Protein AF-A0A8J4TUI6-F1 (afdb_monomer_lite)

Structure (mmCIF, N/CA/C/O backbone):
data_AF-A0A8J4TUI6-F1
#
_entry.id   AF-A0A8J4TUI6-F1
#
loop_
_atom_site.group_PDB
_atom_site.id
_atom_site.type_symbol
_atom_site.label_atom_id
_atom_site.label_alt_id
_atom_site.label_comp_id
_atom_site.label_asym_id
_atom_site.label_entity_id
_atom_site.label_seq_id
_atom_site.pdbx_PDB_ins_code
_atom_site.Cartn_x
_atom_site.Cartn_y
_atom_site.Cartn_z
_atom_site.occupancy
_atom_site.B_iso_or_equiv
_atom_site.auth_seq_id
_atom_site.auth_comp_id
_atom_site.auth_asym_id
_atom_site.auth_atom_id
_atom_site.pdbx_PDB_model_num
ATOM 1 N N . MET A 1 1 ? 12.479 4.994 54.238 1.00 44.50 1 MET A N 1
ATOM 2 C CA . MET A 1 1 ? 12.507 4.195 52.988 1.00 44.50 1 MET A CA 1
ATOM 3 C C . MET A 1 1 ? 11.066 3.745 52.768 1.00 44.50 1 MET A C 1
ATOM 5 O O . MET A 1 1 ? 10.541 3.128 53.671 1.00 44.50 1 MET A O 1
ATOM 9 N N . ILE A 1 2 ? 10.291 4.205 51.786 1.00 41.88 2 ILE A N 1
ATOM 10 C CA . ILE A 1 2 ? 10.421 4.043 50.331 1.00 41.88 2 ILE A CA 1
ATOM 11 C C . ILE A 1 2 ? 9.782 5.255 49.626 1.00 41.88 2 ILE A C 1
ATOM 13 O O . ILE A 1 2 ? 8.814 5.843 50.100 1.00 41.88 2 ILE A O 1
ATOM 17 N N . LYS A 1 3 ? 10.394 5.646 48.507 1.00 31.02 3 LYS A N 1
ATOM 18 C CA . LYS A 1 3 ? 10.036 6.752 47.617 1.00 31.02 3 LYS A CA 1
ATOM 19 C C . LYS A 1 3 ? 9.085 6.257 46.511 1.00 31.02 3 LYS A C 1
ATOM 21 O O . LYS A 1 3 ? 9.411 5.243 45.913 1.00 31.02 3 LYS A O 1
ATOM 26 N N . ARG A 1 4 ? 8.089 7.100 46.169 1.00 38.25 4 ARG A N 1
ATOM 27 C CA . ARG A 1 4 ? 7.449 7.324 44.837 1.00 38.25 4 ARG A CA 1
ATOM 28 C C . ARG A 1 4 ? 6.617 6.136 44.287 1.00 38.25 4 ARG A C 1
ATOM 30 O O . ARG A 1 4 ? 7.016 4.995 44.409 1.00 38.25 4 ARG A O 1
ATOM 37 N N . THR A 1 5 ? 5.423 6.312 43.714 1.00 36.38 5 THR A N 1
ATOM 38 C CA . THR A 1 5 ? 5.041 7.305 42.696 1.00 36.38 5 THR A CA 1
ATOM 39 C C . THR A 1 5 ? 3.523 7.534 42.684 1.00 36.38 5 THR A C 1
ATOM 41 O O . THR A 1 5 ? 2.743 6.589 42.693 1.00 36.38 5 THR A O 1
ATOM 44 N N . ALA A 1 6 ? 3.125 8.804 42.619 1.00 41.22 6 ALA A N 1
ATOM 45 C CA . ALA A 1 6 ? 1.763 9.269 42.379 1.00 41.22 6 ALA A CA 1
ATOM 46 C C . ALA A 1 6 ? 1.515 9.502 40.877 1.00 41.22 6 ALA A C 1
ATOM 48 O O . ALA A 1 6 ? 2.412 10.008 40.202 1.00 41.22 6 ALA A O 1
ATOM 49 N N . LYS A 1 7 ? 0.283 9.280 40.391 1.00 39.84 7 LYS A N 1
ATOM 50 C CA . LYS A 1 7 ? -0.355 10.209 39.438 1.00 39.84 7 LYS A CA 1
ATOM 51 C C . LYS A 1 7 ? -1.892 10.113 39.474 1.00 39.84 7 LYS A C 1
ATOM 53 O O . LYS A 1 7 ? -2.475 9.137 39.018 1.00 39.84 7 LYS A O 1
ATOM 58 N N . ASN A 1 8 ? -2.497 11.158 40.052 1.00 32.91 8 ASN A N 1
ATOM 59 C CA . ASN A 1 8 ? -3.909 11.581 39.975 1.00 32.91 8 ASN A CA 1
ATOM 60 C C . ASN A 1 8 ? -4.473 11.447 38.546 1.00 32.91 8 ASN A C 1
ATOM 62 O O . ASN A 1 8 ? -3.748 11.714 37.593 1.00 32.91 8 ASN A O 1
ATOM 66 N N . ILE A 1 9 ? -5.694 10.950 38.310 1.00 42.38 9 ILE A N 1
ATOM 67 C CA . ILE A 1 9 ? -7.038 11.507 38.597 1.00 42.38 9 ILE A CA 1
ATOM 68 C C . ILE A 1 9 ? -7.334 12.855 37.899 1.00 42.38 9 ILE A C 1
ATOM 70 O O . ILE A 1 9 ? -6.695 13.863 38.184 1.00 42.38 9 ILE A O 1
ATOM 74 N N . ARG A 1 10 ? -8.435 12.813 37.120 1.00 39.81 10 ARG A N 1
ATOM 75 C CA . ARG A 1 10 ? -9.273 13.856 36.475 1.00 39.81 10 ARG A CA 1
ATOM 76 C C . ARG A 1 10 ? -8.820 14.446 35.131 1.00 39.81 10 ARG A C 1
ATOM 78 O O . ARG A 1 10 ? -7.985 15.336 35.093 1.00 39.81 10 ARG A O 1
ATOM 85 N N . ALA A 1 11 ? -9.575 14.108 34.080 1.00 31.11 11 ALA A N 1
ATOM 86 C CA . ALA A 1 11 ? -10.396 15.086 33.355 1.00 31.11 11 ALA A CA 1
ATOM 87 C C . ALA A 1 11 ? -11.524 14.378 32.576 1.00 31.11 11 ALA A C 1
ATOM 89 O O . ALA A 1 11 ? -11.289 13.415 31.854 1.00 31.11 11 ALA A O 1
ATOM 90 N N . HIS A 1 12 ? -12.751 14.863 32.763 1.00 34.97 12 HIS A N 1
ATOM 91 C CA . HIS A 1 12 ? -13.933 14.528 31.975 1.00 34.97 12 HIS A CA 1
ATOM 92 C C . HIS A 1 12 ? -13.779 15.053 30.541 1.00 34.97 12 HIS A C 1
ATOM 94 O O . HIS A 1 12 ? -13.547 16.247 30.382 1.00 34.97 12 HIS A O 1
ATOM 100 N N . ILE A 1 13 ? -14.017 14.214 29.529 1.00 40.09 13 ILE A N 1
ATOM 101 C CA . ILE A 1 13 ? -14.478 14.628 28.195 1.00 40.09 13 ILE A CA 1
ATOM 102 C C . ILE A 1 13 ? -15.641 13.695 27.831 1.00 40.09 13 ILE A C 1
ATOM 104 O O . ILE A 1 13 ? -15.468 12.502 27.602 1.00 40.09 13 ILE A O 1
ATOM 108 N N . HIS A 1 14 ? -16.852 14.247 27.896 1.00 32.28 14 HIS A N 1
ATOM 109 C CA . HIS A 1 14 ? -18.085 13.642 27.396 1.00 32.28 14 HIS A CA 1
ATOM 110 C C . HIS A 1 14 ? -18.054 13.621 25.876 1.00 32.28 14 HIS A C 1
ATOM 112 O O . HIS A 1 14 ? -17.769 14.686 25.359 1.00 32.28 14 HIS A O 1
ATOM 118 N N . TRP A 1 15 ? -18.471 12.538 25.208 1.00 33.41 15 TRP A N 1
ATOM 119 C CA . TRP A 1 15 ? -19.386 12.591 24.051 1.00 33.41 15 TRP A CA 1
ATOM 120 C C . TRP A 1 15 ? -20.275 11.338 24.065 1.00 33.41 15 TRP A C 1
ATOM 122 O O . TRP A 1 15 ? -19.813 10.225 24.306 1.00 33.41 15 TRP A O 1
ATOM 132 N N . ALA A 1 16 ? -21.571 11.575 23.887 1.00 31.98 16 ALA A N 1
ATOM 133 C CA . ALA A 1 16 ? -22.681 10.639 23.986 1.00 31.98 16 ALA A CA 1
ATOM 134 C C . ALA A 1 16 ? -23.382 10.478 22.622 1.00 31.98 16 ALA A C 1
ATOM 136 O O . ALA A 1 16 ? -23.145 11.273 21.716 1.00 31.98 16 ALA A O 1
ATOM 137 N N . ALA A 1 17 ? -24.335 9.534 22.596 1.00 38.12 17 ALA A N 1
ATOM 138 C CA . ALA A 1 17 ? -25.378 9.264 21.592 1.00 38.12 17 ALA A CA 1
ATOM 139 C C . ALA A 1 17 ? -24.961 8.364 20.409 1.00 38.12 17 ALA A C 1
ATOM 141 O O . ALA A 1 17 ? -23.882 8.502 19.858 1.00 38.12 17 ALA A O 1
ATOM 142 N N . GLY A 1 18 ? -25.771 7.412 19.946 1.00 34.47 18 GLY A N 1
ATOM 143 C CA . GLY A 1 18 ? -27.162 7.102 20.271 1.00 34.47 18 GLY A CA 1
ATOM 144 C C . GLY A 1 18 ? -27.805 6.348 19.100 1.00 34.47 18 GLY A C 1
ATOM 145 O O . GLY A 1 18 ? -27.536 6.630 17.940 1.00 34.47 18 GLY A O 1
ATOM 146 N N . ILE A 1 19 ? -28.629 5.364 19.434 1.00 47.28 19 ILE A N 1
ATOM 147 C CA . ILE A 1 19 ? -29.474 4.533 18.564 1.00 47.28 19 ILE A CA 1
ATOM 148 C C . ILE A 1 19 ? -30.538 5.377 17.828 1.00 47.28 19 ILE A C 1
ATOM 150 O O . ILE A 1 19 ? -31.245 6.111 18.507 1.00 47.28 19 ILE A O 1
ATOM 154 N N . PHE A 1 20 ? -30.685 5.226 16.499 1.00 32.88 20 PHE A N 1
ATOM 155 C CA . PHE A 1 20 ? -31.891 5.394 15.632 1.00 32.88 20 PHE A CA 1
ATOM 156 C C . PHE A 1 20 ? -31.369 5.453 14.174 1.00 32.88 20 PHE A C 1
ATOM 158 O O . PHE A 1 20 ? -30.468 6.230 13.900 1.00 32.88 20 PHE A O 1
ATOM 165 N N . VAL A 1 21 ? -31.766 4.641 13.189 1.00 36.53 21 VAL A N 1
ATOM 166 C CA . VAL A 1 21 ? -33.093 4.542 12.564 1.00 36.53 21 VAL A CA 1
ATOM 167 C C . VAL A 1 21 ? -33.185 3.189 11.834 1.00 36.53 21 VAL A C 1
ATOM 169 O O . VAL A 1 21 ? -32.381 2.900 10.950 1.00 36.53 21 VAL A O 1
ATOM 172 N N . LEU A 1 22 ? -34.185 2.378 12.182 1.00 37.09 22 LEU A N 1
ATOM 173 C CA . LEU A 1 22 ? -34.618 1.182 11.454 1.00 37.09 22 LEU A CA 1
ATOM 174 C C . LEU A 1 22 ? -35.952 1.504 10.747 1.00 37.09 22 LEU A C 1
ATOM 176 O O . LEU A 1 22 ? -36.843 2.061 11.380 1.00 37.09 22 LEU A O 1
ATOM 180 N N . LEU A 1 23 ? -36.081 1.058 9.488 1.00 44.47 23 LEU A N 1
ATOM 181 C CA . LEU A 1 23 ? -37.315 0.803 8.711 1.00 44.47 23 LEU A CA 1
ATOM 182 C C . LEU A 1 23 ? -38.156 1.992 8.188 1.00 44.47 23 LEU A C 1
ATOM 184 O O . LEU A 1 23 ? -38.993 2.531 8.903 1.00 44.47 23 LEU A O 1
ATOM 188 N N . VAL A 1 24 ? -38.070 2.265 6.872 1.00 43.72 24 VAL A N 1
ATOM 189 C CA . VAL A 1 24 ? -39.145 2.918 6.092 1.00 43.72 24 VAL A CA 1
ATOM 190 C C . VAL A 1 24 ? -39.266 2.295 4.684 1.00 43.72 24 VAL A C 1
ATOM 192 O O . VAL A 1 24 ? -38.405 2.473 3.832 1.00 43.72 24 VAL A O 1
ATOM 195 N N . LEU A 1 25 ? -40.396 1.598 4.508 1.00 44.62 25 LEU A N 1
ATOM 196 C CA . LEU A 1 25 ? -41.209 1.296 3.314 1.00 44.62 25 LEU A CA 1
ATOM 197 C C . LEU A 1 25 ? -40.754 0.321 2.200 1.00 44.62 25 LEU A C 1
ATOM 199 O O . LEU A 1 25 ? -39.931 0.611 1.339 1.00 44.62 25 LEU A O 1
ATOM 203 N N . LEU A 1 26 ? -41.503 -0.791 2.149 1.00 51.66 26 LEU A N 1
ATOM 204 C CA . LEU A 1 26 ? -41.836 -1.604 0.977 1.00 51.66 26 LEU A CA 1
ATOM 205 C C . LEU A 1 26 ? -42.794 -0.863 0.019 1.00 51.66 26 LEU A C 1
ATOM 207 O O . LEU A 1 26 ? -43.690 -0.157 0.478 1.00 51.66 26 LEU A O 1
ATOM 211 N N . ALA A 1 27 ? -42.665 -1.209 -1.272 1.00 51.62 27 ALA A N 1
ATOM 212 C CA . ALA A 1 27 ? -43.637 -1.124 -2.380 1.00 51.62 27 ALA A CA 1
ATOM 213 C C . ALA A 1 27 ? -43.567 0.084 -3.335 1.00 51.62 27 ALA A C 1
ATOM 215 O O . ALA A 1 27 ? -44.147 1.120 -3.036 1.00 51.62 27 ALA A O 1
ATOM 216 N N . ILE A 1 28 ? -43.006 -0.118 -4.545 1.00 56.53 28 ILE A N 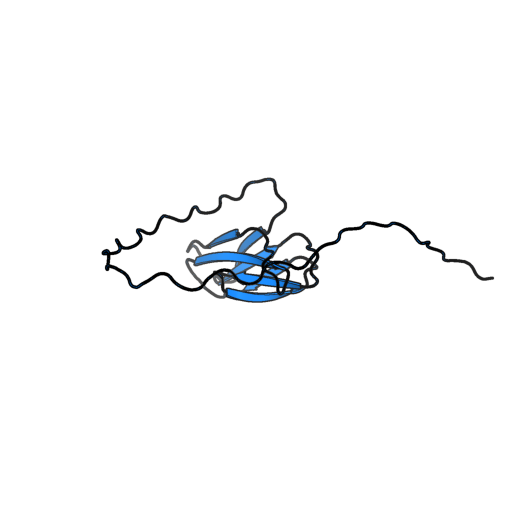1
ATOM 217 C CA . ILE A 1 28 ? -43.323 0.619 -5.796 1.00 56.53 28 ILE A CA 1
ATOM 218 C C . ILE A 1 28 ? -43.160 -0.355 -7.011 1.00 56.53 28 ILE A C 1
ATOM 220 O O . ILE A 1 28 ? -42.264 -1.200 -6.962 1.00 56.53 28 ILE A O 1
ATOM 224 N N . PRO A 1 29 ? -44.044 -0.323 -8.042 1.00 46.62 29 PRO A N 1
ATOM 225 C CA . PRO A 1 29 ? -44.355 -1.446 -8.954 1.00 46.62 29 PRO A CA 1
ATOM 226 C C . PRO A 1 29 ? -43.432 -1.640 -10.182 1.00 46.62 29 PRO A C 1
ATOM 228 O O . PRO A 1 29 ? -42.536 -0.843 -10.446 1.00 46.62 29 PRO A O 1
ATOM 231 N N . LEU A 1 30 ? -43.682 -2.732 -10.930 1.00 58.44 30 LEU A N 1
ATOM 232 C CA . LEU A 1 30 ? -42.946 -3.178 -12.124 1.00 58.44 30 LEU A CA 1
ATOM 233 C C . LEU A 1 30 ? -42.922 -2.163 -13.287 1.00 58.44 30 LEU A C 1
ATOM 235 O O . LEU A 1 30 ? -43.901 -1.485 -13.588 1.00 58.44 30 LEU A O 1
ATOM 239 N N . LEU A 1 31 ? -41.757 -2.153 -13.940 1.00 53.53 31 LEU A N 1
ATOM 240 C CA . LEU A 1 31 ? -41.206 -1.205 -14.913 1.00 53.53 31 LEU A CA 1
ATOM 241 C C . LEU A 1 31 ? -41.880 -1.194 -16.300 1.00 53.53 31 LEU A C 1
ATOM 243 O O . LEU A 1 31 ? -42.205 -2.258 -16.827 1.00 53.53 31 LEU A O 1
ATOM 247 N N . PRO A 1 32 ? -41.869 -0.052 -17.009 1.00 55.75 32 PRO A N 1
ATOM 248 C CA . PRO A 1 32 ? -41.667 -0.031 -18.453 1.00 55.75 32 PRO A CA 1
ATOM 249 C C . PRO A 1 32 ? -40.159 -0.041 -18.783 1.00 55.75 32 PRO A C 1
ATOM 251 O O . PRO A 1 32 ? -39.391 0.783 -18.288 1.00 55.75 32 PRO A O 1
ATOM 254 N N . ALA A 1 33 ? -39.726 -0.993 -19.616 1.00 54.62 33 ALA A N 1
ATOM 255 C CA . ALA A 1 33 ? -38.338 -1.150 -20.051 1.00 54.62 33 ALA A CA 1
ATOM 256 C C . ALA A 1 33 ? -37.891 0.018 -20.948 1.00 54.62 33 ALA A C 1
ATOM 258 O O . ALA A 1 33 ? -38.142 0.036 -22.152 1.00 54.62 33 ALA A O 1
ATOM 259 N N . THR A 1 34 ? -37.197 0.992 -20.367 1.00 60.00 34 THR A N 1
ATOM 260 C CA . THR A 1 34 ? -36.429 1.994 -21.111 1.00 60.00 34 THR A CA 1
ATOM 261 C C . THR A 1 34 ? -35.059 1.425 -21.463 1.00 60.00 34 THR A C 1
ATOM 263 O O . THR A 1 34 ? -34.288 1.047 -20.580 1.00 60.00 34 THR A O 1
ATOM 266 N N . VAL A 1 35 ? -34.758 1.370 -22.763 1.00 47.19 35 VAL A N 1
ATOM 267 C CA . VAL A 1 35 ? -33.430 1.056 -23.306 1.00 47.19 35 VAL A CA 1
ATOM 268 C C . VAL A 1 35 ? -32.354 1.860 -22.570 1.00 47.19 35 VAL A C 1
ATOM 270 O O . VAL A 1 35 ? -32.332 3.087 -22.614 1.00 47.19 35 VAL A O 1
ATOM 273 N N . THR A 1 36 ? -31.487 1.164 -21.836 1.00 64.81 36 THR A N 1
ATOM 274 C CA . THR A 1 36 ? -30.366 1.774 -21.114 1.00 64.81 36 THR A CA 1
ATOM 275 C C . THR A 1 36 ? -29.259 2.081 -22.125 1.00 64.81 36 THR A C 1
ATOM 277 O O . THR A 1 36 ? -28.724 1.134 -22.708 1.00 64.81 36 THR A O 1
ATOM 280 N N . PRO A 1 37 ? -28.891 3.352 -22.380 1.00 56.84 37 PRO A N 1
ATOM 281 C CA . PRO A 1 37 ? -27.652 3.635 -23.089 1.00 56.84 37 PRO A CA 1
ATOM 282 C C . PRO A 1 37 ? -26.492 3.090 -22.248 1.00 56.84 37 PRO A C 1
ATOM 284 O O . PRO A 1 37 ? -26.408 3.357 -21.048 1.00 56.84 37 PRO A O 1
ATOM 287 N N . ALA A 1 38 ? -25.633 2.277 -22.866 1.00 65.38 38 ALA A N 1
ATOM 288 C CA . ALA A 1 38 ? -24.445 1.722 -22.227 1.00 65.38 38 ALA A CA 1
ATOM 289 C C . ALA A 1 38 ? -23.636 2.844 -21.545 1.00 65.38 38 ALA A C 1
ATOM 291 O O . ALA A 1 38 ? -23.457 3.902 -22.156 1.00 65.38 38 ALA A O 1
ATOM 292 N N . PRO A 1 39 ? -23.149 2.661 -20.302 1.00 59.66 39 PRO A N 1
ATOM 293 C CA . PRO A 1 39 ? -22.357 3.687 -19.646 1.00 59.66 39 PRO A CA 1
ATOM 294 C C . PRO A 1 39 ? -21.057 3.884 -20.429 1.00 59.66 39 PRO A C 1
ATOM 296 O O . PRO A 1 39 ? -20.179 3.022 -20.443 1.00 59.66 39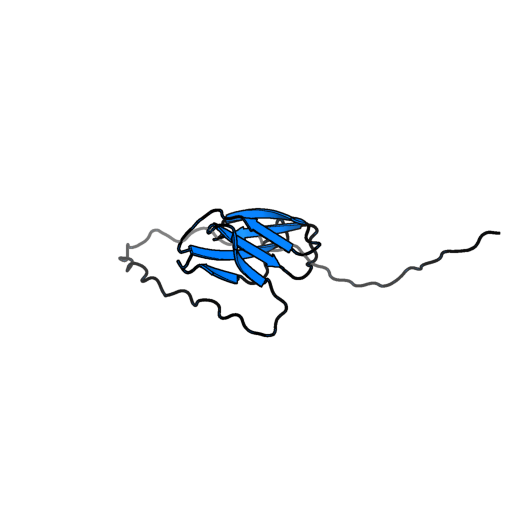 PRO A O 1
ATOM 299 N N . THR A 1 40 ? -20.929 5.034 -21.084 1.00 57.59 40 THR A N 1
ATOM 300 C CA . THR A 1 40 ? -19.640 5.537 -21.550 1.00 57.59 40 THR A CA 1
ATOM 301 C C . THR A 1 40 ? -18.747 5.668 -20.321 1.00 57.59 40 THR A C 1
ATOM 303 O O . THR A 1 40 ? -19.075 6.415 -19.401 1.00 57.59 40 THR A O 1
ATOM 306 N N . ALA A 1 41 ? -17.648 4.912 -20.271 1.00 46.03 41 ALA A N 1
ATOM 307 C CA . ALA A 1 41 ? -16.683 4.997 -19.185 1.00 46.03 41 ALA A CA 1
ATOM 308 C C . ALA A 1 41 ? -16.118 6.424 -19.125 1.00 46.03 41 ALA A C 1
ATOM 310 O O . ALA A 1 41 ? -15.281 6.813 -19.939 1.00 46.03 41 ALA A O 1
ATOM 311 N N . THR A 1 42 ? -16.601 7.219 -18.173 1.00 57.03 42 THR A N 1
ATOM 312 C CA . THR A 1 42 ? -15.979 8.490 -17.809 1.00 57.03 42 THR A CA 1
ATOM 313 C C . THR A 1 42 ? -14.544 8.184 -17.380 1.00 57.03 42 THR A C 1
ATOM 315 O O . THR A 1 42 ? -14.368 7.335 -16.502 1.00 57.03 42 THR A O 1
ATOM 318 N N . PRO A 1 43 ? -13.509 8.821 -17.961 1.00 46.66 43 PRO A N 1
ATOM 319 C CA . PRO A 1 43 ? -12.154 8.653 -17.462 1.00 46.66 43 PRO A CA 1
ATOM 320 C C . PRO A 1 43 ? -12.135 9.094 -15.997 1.00 46.66 43 PRO A C 1
ATOM 322 O O . PRO A 1 43 ? -12.365 10.262 -15.683 1.00 46.66 43 PRO A O 1
ATOM 325 N N . THR A 1 44 ? -11.916 8.142 -15.091 1.00 61.81 44 THR A N 1
ATOM 326 C CA . THR A 1 44 ? -11.751 8.423 -13.667 1.00 61.81 44 THR A CA 1
ATOM 327 C C . THR A 1 44 ? -10.584 9.401 -13.520 1.00 61.81 44 THR A C 1
ATOM 329 O O . THR A 1 44 ? -9.502 9.118 -14.050 1.00 61.81 44 THR A O 1
ATOM 332 N N . PRO A 1 45 ? -10.761 10.557 -12.853 1.00 41.09 45 PRO A N 1
ATOM 333 C CA . PRO A 1 45 ? -9.654 11.473 -12.628 1.00 41.09 45 PRO A CA 1
ATOM 334 C C . PRO A 1 45 ? -8.544 10.710 -11.901 1.00 41.09 45 PRO A C 1
ATOM 336 O O . PRO A 1 45 ? -8.769 10.137 -10.838 1.00 41.09 45 PRO A O 1
ATOM 339 N N . THR A 1 46 ? -7.345 10.668 -12.488 1.00 61.78 46 THR A N 1
ATOM 340 C CA . THR A 1 46 ? -6.166 10.185 -11.761 1.00 61.78 46 THR A CA 1
ATOM 341 C C . THR A 1 46 ? -5.954 11.161 -10.604 1.00 61.78 46 THR A C 1
ATOM 343 O O . THR A 1 46 ? -5.774 12.348 -10.888 1.00 61.78 46 THR A O 1
ATOM 346 N N . PRO A 1 47 ? -6.004 10.730 -9.329 1.00 49.66 47 PRO A N 1
ATOM 347 C CA . PRO A 1 47 ? -5.788 11.644 -8.219 1.00 49.66 47 PRO A CA 1
ATOM 348 C C . PRO A 1 47 ? -4.383 12.239 -8.349 1.00 49.66 47 PRO A C 1
ATOM 350 O O . PRO A 1 47 ? -3.380 11.532 -8.252 1.00 49.66 47 PRO A O 1
ATOM 353 N N . ILE A 1 48 ? -4.317 13.542 -8.627 1.00 53.66 48 ILE A N 1
ATOM 354 C CA . ILE A 1 48 ? -3.083 14.319 -8.537 1.00 53.66 48 ILE A CA 1
ATOM 355 C C . ILE A 1 48 ? -2.754 14.406 -7.042 1.00 53.66 48 ILE A C 1
ATOM 357 O O . ILE A 1 48 ? -3.605 14.873 -6.278 1.00 53.66 48 ILE A O 1
ATOM 361 N N . PRO A 1 49 ? -1.571 13.954 -6.589 1.00 41.44 49 PRO A N 1
ATOM 362 C CA . PRO A 1 49 ? -1.192 14.088 -5.191 1.00 41.44 49 PRO A CA 1
ATOM 363 C C . PRO A 1 49 ? -1.115 15.578 -4.842 1.00 41.44 49 PRO A C 1
ATOM 365 O O . PRO A 1 49 ? -0.230 16.291 -5.307 1.00 41.44 49 PRO A O 1
ATOM 368 N N . THR A 1 50 ? -2.071 16.063 -4.049 1.00 46.88 50 THR A N 1
ATOM 369 C CA . THR A 1 50 ? -2.049 17.418 -3.488 1.00 46.88 50 THR A CA 1
ATOM 370 C C . THR A 1 50 ? -0.902 17.510 -2.476 1.00 46.88 50 THR A C 1
ATOM 372 O O . THR A 1 50 ? -0.945 16.798 -1.467 1.00 46.88 50 THR A O 1
ATOM 375 N N . PRO A 1 51 ? 0.116 18.361 -2.696 1.00 40.00 51 PRO A N 1
ATOM 376 C CA . PRO A 1 51 ? 1.186 18.564 -1.729 1.00 40.00 51 PRO A CA 1
ATOM 377 C C . PRO A 1 51 ? 0.624 19.332 -0.527 1.00 40.00 51 PRO A C 1
ATOM 379 O O . PRO A 1 51 ? 0.147 20.452 -0.690 1.00 40.00 51 PRO A O 1
ATOM 382 N N . GLY A 1 52 ? 0.655 18.739 0.669 1.00 44.12 52 GLY A N 1
ATOM 383 C CA . GLY A 1 52 ? 0.361 19.465 1.915 1.00 44.12 52 GLY A CA 1
ATOM 384 C C . GLY A 1 52 ? -0.478 18.741 2.968 1.00 44.12 52 GLY A C 1
ATOM 385 O O . GLY A 1 52 ? -0.622 19.267 4.065 1.00 44.12 52 GLY A O 1
ATOM 386 N N . GLN A 1 53 ? -1.004 17.545 2.700 1.00 47.38 53 GLN A N 1
ATOM 387 C CA . GLN A 1 53 ? -1.735 16.764 3.703 1.00 47.38 53 GLN A CA 1
ATOM 388 C C . GLN A 1 53 ? -0.951 15.484 3.996 1.00 47.38 53 GLN A C 1
ATOM 390 O O . GLN A 1 53 ? -0.650 14.733 3.073 1.00 47.38 53 GLN A O 1
ATOM 395 N N . ILE A 1 54 ? -0.578 15.267 5.259 1.00 55.00 54 ILE A N 1
ATOM 396 C CA . ILE A 1 54 ? 0.082 14.044 5.738 1.00 55.00 54 ILE A CA 1
ATOM 397 C C . ILE A 1 54 ? -0.831 12.867 5.376 1.00 55.00 54 ILE A C 1
ATOM 399 O O . ILE A 1 54 ? -1.991 12.831 5.785 1.00 55.00 54 ILE A O 1
ATOM 403 N N . ARG A 1 55 ? -0.352 11.975 4.511 1.00 78.81 55 ARG A N 1
ATOM 404 C CA . ARG A 1 55 ? -1.180 11.048 3.730 1.00 78.81 55 ARG A CA 1
ATOM 405 C C . ARG A 1 55 ? -0.432 9.749 3.463 1.00 78.81 55 ARG A C 1
ATOM 407 O O . ARG A 1 55 ? 0.793 9.735 3.541 1.00 78.81 55 ARG A O 1
ATOM 414 N N . LEU A 1 56 ? -1.166 8.686 3.120 1.00 89.12 56 LEU A N 1
ATOM 415 C CA . LEU A 1 56 ? -0.576 7.454 2.592 1.00 89.12 56 LEU A CA 1
ATOM 416 C C . LEU A 1 56 ? 0.351 7.816 1.427 1.00 89.12 56 LEU A C 1
ATOM 418 O O . LEU A 1 56 ? -0.029 8.576 0.532 1.00 89.12 56 LEU A O 1
ATOM 422 N N . THR A 1 57 ? 1.553 7.259 1.448 1.00 89.44 57 THR A N 1
ATOM 423 C CA . THR A 1 57 ? 2.559 7.377 0.395 1.00 89.44 57 THR A CA 1
ATOM 424 C C . THR A 1 57 ? 2.913 5.994 -0.117 1.00 89.44 57 THR A C 1
ATOM 426 O O . THR A 1 57 ? 2.892 5.020 0.633 1.00 89.44 57 THR A O 1
ATOM 429 N N . ALA A 1 58 ? 3.212 5.915 -1.411 1.00 92.00 58 ALA A N 1
ATOM 430 C CA . ALA A 1 58 ? 3.636 4.685 -2.055 1.00 92.00 58 ALA A CA 1
ATOM 431 C C . ALA A 1 58 ? 4.841 4.958 -2.951 1.00 92.00 58 ALA A C 1
ATOM 433 O O . ALA A 1 58 ? 4.797 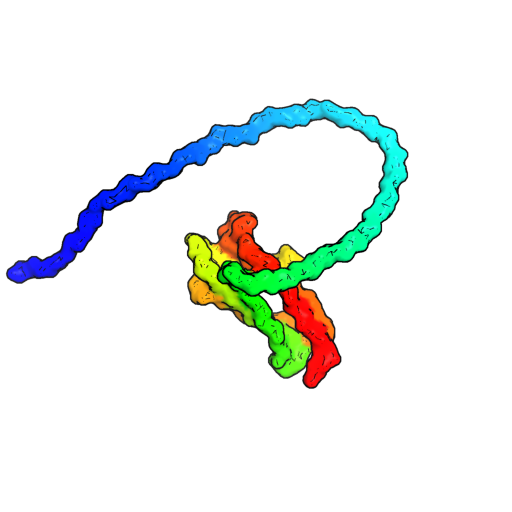5.848 -3.803 1.00 92.00 58 ALA A O 1
ATOM 434 N N . ASN A 1 59 ? 5.896 4.172 -2.772 1.00 92.25 59 ASN A N 1
ATOM 435 C CA . ASN A 1 59 ? 7.109 4.232 -3.569 1.00 92.25 59 ASN A CA 1
ATOM 436 C C . ASN A 1 59 ? 7.285 2.926 -4.345 1.00 92.25 59 ASN A C 1
ATOM 438 O O . ASN A 1 59 ? 7.559 1.880 -3.763 1.00 92.25 59 ASN A O 1
ATOM 442 N N . GLY A 1 60 ? 7.115 2.988 -5.665 1.00 91.56 60 GLY A N 1
ATOM 443 C CA . GLY A 1 60 ? 7.308 1.846 -6.553 1.00 91.56 60 GLY A CA 1
ATOM 444 C C . GLY A 1 60 ? 8.727 1.764 -7.092 1.00 91.56 60 GLY A C 1
ATOM 445 O O . GLY A 1 60 ? 9.229 2.725 -7.666 1.00 91.56 60 GLY A O 1
ATOM 446 N N . TYR A 1 61 ? 9.349 0.597 -6.980 1.00 92.50 61 TYR A N 1
ATOM 447 C CA . TYR A 1 61 ? 10.677 0.316 -7.517 1.00 92.50 61 TYR A CA 1
ATOM 448 C C . TYR A 1 61 ? 10.782 -1.129 -8.005 1.00 92.50 61 TYR A C 1
ATOM 450 O O . TYR A 1 61 ? 9.878 -1.946 -7.819 1.00 92.50 61 TYR A O 1
ATOM 458 N N . LYS A 1 62 ? 11.876 -1.445 -8.703 1.00 91.06 62 LYS A N 1
ATOM 459 C CA . LYS A 1 62 ? 12.093 -2.775 -9.276 1.00 91.06 62 LYS A CA 1
ATOM 460 C C . LYS A 1 62 ? 13.230 -3.498 -8.571 1.00 91.06 62 LYS A C 1
ATOM 462 O O . LYS A 1 62 ? 14.343 -2.988 -8.514 1.00 91.06 62 LYS A O 1
ATOM 467 N N . VAL A 1 63 ? 12.981 -4.727 -8.128 1.00 92.75 63 VAL A N 1
ATOM 468 C CA . VAL A 1 63 ? 14.005 -5.638 -7.598 1.00 92.75 63 VAL A CA 1
ATOM 469 C C . VAL A 1 63 ? 14.184 -6.783 -8.585 1.00 92.75 63 VAL A C 1
ATOM 471 O O . VAL A 1 63 ? 13.283 -7.595 -8.785 1.00 92.75 63 VAL A O 1
ATOM 474 N N . LYS A 1 64 ? 15.342 -6.853 -9.256 1.00 91.62 64 LYS A N 1
ATOM 475 C CA . LYS A 1 64 ? 15.606 -7.850 -10.320 1.00 91.62 64 LYS A CA 1
ATOM 476 C C . LYS A 1 64 ? 14.519 -7.841 -11.417 1.00 91.62 64 LYS A C 1
ATOM 478 O O . LYS A 1 64 ? 14.057 -8.889 -11.876 1.00 91.62 64 LYS A O 1
ATOM 483 N N . GLY A 1 65 ? 14.067 -6.641 -11.787 1.00 89.88 65 GLY A N 1
ATOM 484 C CA . GLY A 1 65 ? 13.001 -6.408 -12.766 1.00 89.88 65 GLY A CA 1
ATOM 485 C C . GLY A 1 65 ? 11.576 -6.682 -12.269 1.00 89.88 65 GLY A C 1
ATOM 486 O O . GLY A 1 65 ? 10.641 -6.473 -13.036 1.00 89.88 65 GLY A O 1
ATOM 487 N N . GLN A 1 66 ? 11.400 -7.137 -11.023 1.00 93.50 66 GLN A N 1
ATOM 488 C CA . GLN A 1 66 ? 10.091 -7.383 -10.415 1.00 93.50 66 GLN A CA 1
ATOM 489 C C . GLN A 1 66 ? 9.590 -6.146 -9.678 1.00 93.50 66 GLN A C 1
ATOM 491 O O . GLN A 1 66 ? 10.375 -5.468 -9.024 1.00 93.50 66 GLN A O 1
ATOM 496 N N . HIS A 1 67 ? 8.298 -5.861 -9.780 1.00 93.62 67 HIS A N 1
ATOM 497 C CA . HIS A 1 67 ? 7.658 -4.720 -9.140 1.00 93.62 67 HIS A CA 1
ATOM 498 C C . HIS A 1 67 ? 7.595 -4.933 -7.624 1.00 93.62 67 HIS A C 1
ATOM 500 O O . HIS A 1 67 ? 7.094 -5.961 -7.156 1.00 93.62 67 HIS A O 1
ATOM 506 N N . THR A 1 68 ? 8.051 -3.928 -6.888 1.00 93.75 68 THR A N 1
ATOM 507 C CA . THR A 1 68 ? 7.976 -3.835 -5.432 1.00 93.75 68 THR A CA 1
ATOM 508 C C . THR A 1 68 ? 7.456 -2.452 -5.070 1.00 93.75 68 THR A C 1
ATOM 510 O O . THR A 1 68 ? 7.836 -1.465 -5.703 1.00 93.75 68 THR A O 1
ATOM 513 N N . VAL A 1 69 ? 6.567 -2.367 -4.085 1.00 94.50 69 VAL A N 1
ATOM 514 C CA . VAL A 1 69 ? 6.021 -1.091 -3.618 1.00 94.50 69 VAL A CA 1
ATOM 515 C C . VAL A 1 69 ? 6.158 -0.996 -2.110 1.00 94.50 69 VAL A C 1
ATOM 517 O O . VAL A 1 69 ? 5.635 -1.839 -1.391 1.00 94.50 69 VAL A O 1
ATOM 520 N N . ASP A 1 70 ? 6.817 0.056 -1.644 1.00 94.50 70 ASP A N 1
ATOM 521 C CA . ASP A 1 70 ? 6.846 0.415 -0.230 1.00 94.50 70 ASP A CA 1
ATOM 522 C C . ASP A 1 70 ? 5.712 1.394 0.063 1.00 94.50 70 ASP A C 1
ATOM 524 O O . ASP A 1 70 ? 5.568 2.413 -0.615 1.00 94.50 70 ASP A O 1
ATOM 528 N N . LEU A 1 71 ? 4.904 1.079 1.066 1.00 94.12 71 LEU A N 1
ATOM 529 C CA . LEU A 1 71 ? 3.808 1.898 1.555 1.00 94.12 71 LEU A CA 1
ATOM 530 C C . LEU A 1 71 ? 4.168 2.453 2.925 1.00 94.12 71 LEU A C 1
ATOM 532 O O . LEU A 1 71 ? 4.606 1.703 3.797 1.00 94.12 71 LEU A O 1
ATOM 536 N N . THR A 1 72 ? 3.893 3.739 3.123 1.00 91.94 72 THR A N 1
ATOM 537 C CA . THR A 1 72 ? 4.030 4.397 4.425 1.00 91.94 72 THR A CA 1
ATOM 538 C C . THR A 1 72 ? 2.803 5.253 4.688 1.00 91.94 72 THR A C 1
ATOM 540 O O . THR A 1 72 ? 2.395 6.032 3.821 1.00 91.94 72 THR A O 1
ATOM 543 N N . TRP A 1 73 ? 2.220 5.136 5.876 1.00 91.38 73 TRP A N 1
ATOM 544 C CA . TRP A 1 73 ? 1.053 5.910 6.303 1.00 91.38 73 TRP A CA 1
ATOM 545 C C . TRP A 1 73 ? 1.281 6.511 7.694 1.00 91.38 73 TRP A C 1
ATOM 547 O O . TRP A 1 73 ? 2.118 6.017 8.449 1.00 91.38 73 TRP A O 1
ATOM 557 N N . PRO A 1 74 ? 0.589 7.617 8.029 1.00 86.06 74 PRO A N 1
ATOM 558 C CA . PRO A 1 74 ? 0.658 8.176 9.370 1.00 86.06 74 PRO A CA 1
ATOM 559 C C . PRO A 1 74 ? -0.056 7.271 10.370 1.00 86.06 74 PRO A C 1
ATOM 561 O O . PRO A 1 74 ? -1.073 6.664 10.037 1.00 86.06 74 PRO A O 1
ATOM 564 N N . GLU A 1 75 ? 0.445 7.261 11.602 1.00 81.31 75 GLU A N 1
ATOM 565 C CA . GLU A 1 75 ? -0.154 6.510 12.703 1.00 81.31 75 GLU A CA 1
ATOM 566 C C . GLU A 1 75 ? -1.632 6.889 12.890 1.00 81.31 75 GLU A C 1
ATOM 568 O O . GLU A 1 75 ? -1.987 8.064 13.038 1.00 81.31 75 GLU A O 1
ATOM 573 N N . GLY A 1 76 ? -2.487 5.874 12.838 1.00 78.62 76 GLY A N 1
ATOM 574 C CA . GLY A 1 76 ? -3.911 5.935 13.132 1.00 78.62 76 GLY A CA 1
ATOM 575 C C . GLY A 1 76 ? -4.244 5.605 14.585 1.00 78.62 76 GLY A C 1
ATOM 576 O O . GLY A 1 76 ? -3.383 5.538 15.464 1.00 78.62 76 GLY A O 1
ATOM 577 N N . THR A 1 77 ? -5.538 5.403 14.848 1.00 76.12 77 THR A N 1
ATOM 578 C CA . THR A 1 77 ? -6.035 5.029 16.186 1.00 76.12 77 THR A CA 1
ATOM 579 C C . THR A 1 77 ? -6.220 3.523 16.360 1.00 76.12 77 THR A C 1
ATOM 581 O O . THR A 1 77 ? -6.357 3.037 17.486 1.00 76.12 77 THR A O 1
ATOM 584 N N . SER A 1 78 ? -6.211 2.775 15.256 1.00 83.06 78 SER A N 1
ATOM 585 C CA . SER A 1 78 ? -6.331 1.323 15.246 1.00 83.06 78 SER A CA 1
ATOM 586 C C . SER A 1 78 ? -5.054 0.613 15.683 1.00 83.06 78 SER A C 1
ATOM 588 O O . SER A 1 78 ? -3.949 1.124 15.563 1.00 83.06 78 SER A O 1
ATOM 590 N N . SER A 1 79 ? -5.197 -0.623 16.169 1.00 88.50 79 SER A N 1
ATOM 591 C CA . SER A 1 79 ? -4.039 -1.494 16.415 1.00 88.50 79 SER A CA 1
ATOM 592 C C . SER A 1 79 ? -3.478 -2.098 15.126 1.00 88.50 79 SER A C 1
ATOM 594 O O . SER A 1 79 ? -2.288 -2.396 15.055 1.00 88.50 79 SER A O 1
ATOM 596 N N . ASN A 1 80 ? -4.335 -2.295 14.122 1.00 91.44 80 ASN A N 1
ATOM 597 C CA . ASN A 1 80 ? -3.984 -2.877 12.833 1.00 91.44 80 ASN A CA 1
ATOM 598 C C . ASN A 1 80 ? -4.655 -2.103 11.704 1.00 91.44 80 ASN A C 1
ATOM 600 O O . ASN A 1 80 ? -5.736 -1.542 11.891 1.00 91.44 80 ASN A O 1
ATOM 604 N N . VAL A 1 81 ? -4.063 -2.190 10.521 1.00 92.94 81 VAL A N 1
ATOM 605 C CA . VAL A 1 81 ? -4.625 -1.690 9.272 1.00 92.94 81 VAL A CA 1
ATOM 606 C C . VAL A 1 81 ? -4.718 -2.783 8.229 1.00 92.94 81 VAL A C 1
ATOM 608 O O . VAL A 1 81 ? -3.884 -3.685 8.151 1.00 92.94 81 VAL A O 1
ATOM 611 N N . ASP A 1 82 ? -5.726 -2.642 7.388 1.00 94.25 82 ASP A N 1
ATOM 612 C CA . ASP A 1 82 ? -5.968 -3.442 6.208 1.00 94.25 82 ASP A CA 1
ATOM 613 C C . ASP A 1 82 ? -5.389 -2.723 4.984 1.00 94.25 82 ASP A C 1
ATOM 615 O O . ASP A 1 82 ? -5.784 -1.604 4.641 1.00 94.25 82 ASP A O 1
ATOM 619 N N . VAL A 1 83 ? -4.441 -3.373 4.315 1.00 94.75 83 VAL A N 1
ATOM 620 C CA . VAL A 1 83 ? -3.780 -2.881 3.106 1.00 94.75 83 VAL A CA 1
ATOM 621 C C . VAL A 1 83 ? -4.456 -3.493 1.888 1.00 94.75 83 VAL A C 1
ATOM 623 O O . VAL A 1 83 ? -4.447 -4.709 1.688 1.00 94.75 83 VAL A O 1
ATOM 626 N N . TYR A 1 84 ? -5.000 -2.638 1.031 1.00 95.19 84 TYR A N 1
ATOM 627 C CA . TYR A 1 84 ? -5.665 -3.021 -0.204 1.00 95.19 84 TYR A CA 1
ATOM 628 C C . TYR A 1 84 ? -4.824 -2.643 -1.417 1.00 95.19 84 TYR A C 1
ATOM 630 O O . TYR A 1 84 ? -4.319 -1.523 -1.508 1.00 95.19 84 TYR A O 1
ATOM 638 N N . ARG A 1 85 ? -4.762 -3.548 -2.397 1.00 96.19 85 ARG A N 1
ATOM 639 C CA . ARG A 1 85 ? -4.224 -3.305 -3.738 1.00 96.19 85 ARG A CA 1
ATOM 640 C C . ARG A 1 85 ? -5.302 -3.585 -4.774 1.00 96.19 85 ARG A C 1
ATOM 642 O O . ARG A 1 85 ? -5.834 -4.690 -4.832 1.00 96.19 85 ARG A O 1
ATOM 649 N N . ASN A 1 86 ? -5.610 -2.597 -5.609 1.00 94.12 86 ASN A N 1
ATOM 650 C CA . ASN A 1 86 ? -6.656 -2.659 -6.635 1.00 94.12 86 ASN A CA 1
ATOM 651 C C . ASN A 1 86 ? -8.017 -3.109 -6.066 1.00 94.12 86 ASN A C 1
ATOM 653 O O . ASN A 1 86 ? -8.740 -3.878 -6.693 1.00 94.12 86 ASN A O 1
ATOM 657 N N . GLY A 1 87 ? -8.336 -2.669 -4.845 1.00 90.81 87 GLY A N 1
ATOM 658 C CA . GLY A 1 87 ? -9.566 -3.031 -4.134 1.00 90.81 87 GLY A CA 1
ATOM 659 C C . GLY A 1 87 ? -9.544 -4.390 -3.422 1.00 90.81 87 GLY A C 1
ATOM 660 O O . GLY A 1 87 ? -10.500 -4.704 -2.722 1.00 90.81 87 GLY A O 1
ATOM 661 N N . VAL A 1 88 ? -8.469 -5.175 -3.540 1.00 94.00 88 VAL A N 1
ATOM 662 C CA . VAL A 1 88 ? -8.328 -6.485 -2.882 1.00 94.00 88 VAL A CA 1
ATOM 663 C C . VAL A 1 88 ? -7.461 -6.355 -1.635 1.00 94.00 88 VAL A C 1
ATOM 665 O O . VAL A 1 88 ? -6.380 -5.774 -1.709 1.00 94.00 88 VAL A O 1
ATOM 668 N N . LEU A 1 89 ? -7.910 -6.912 -0.506 1.00 93.81 89 LEU A N 1
ATOM 669 C CA . LEU A 1 89 ? -7.111 -7.007 0.718 1.00 93.81 89 LEU A CA 1
ATOM 670 C C . LEU A 1 89 ? -5.897 -7.906 0.462 1.00 93.81 89 LEU A C 1
ATOM 672 O O . LEU A 1 89 ? -6.058 -9.081 0.135 1.00 93.81 89 LEU A O 1
ATOM 676 N N . ILE A 1 90 ? -4.694 -7.354 0.600 1.00 95.81 90 ILE A N 1
ATOM 677 C CA . ILE A 1 90 ? -3.441 -8.100 0.418 1.00 95.81 90 ILE A CA 1
ATOM 678 C C . ILE A 1 90 ? -2.752 -8.421 1.741 1.00 95.81 90 ILE A C 1
ATOM 680 O O . ILE A 1 90 ? -2.016 -9.403 1.815 1.00 95.81 90 ILE A O 1
ATOM 684 N N . ALA A 1 91 ? -2.991 -7.619 2.779 1.00 94.50 91 ALA A N 1
ATOM 685 C CA . ALA A 1 91 ? -2.442 -7.846 4.105 1.00 94.50 91 ALA A CA 1
ATOM 686 C C . ALA A 1 91 ? -3.230 -7.089 5.175 1.00 94.50 91 ALA A C 1
ATOM 688 O O . ALA A 1 91 ? -3.743 -6.004 4.916 1.00 94.50 91 ALA A O 1
ATOM 689 N N . THR A 1 92 ? -3.227 -7.634 6.387 1.00 94.88 92 THR A N 1
ATOM 690 C CA . THR A 1 92 ? -3.561 -6.905 7.613 1.00 94.88 92 THR A CA 1
ATOM 691 C C . THR A 1 92 ? -2.288 -6.830 8.444 1.00 94.88 92 THR A C 1
ATOM 693 O O . THR A 1 92 ? -1.683 -7.865 8.735 1.00 94.88 92 THR A O 1
ATOM 696 N N . VAL A 1 93 ? -1.846 -5.622 8.777 1.00 94.00 93 VAL A N 1
ATOM 697 C CA . VAL A 1 93 ? -0.564 -5.380 9.454 1.00 94.00 93 VAL A CA 1
ATOM 698 C C . VAL A 1 93 ? -0.749 -4.492 10.679 1.00 94.00 93 VAL A C 1
ATOM 700 O O . VAL A 1 93 ? -1.730 -3.751 10.742 1.00 94.00 93 VAL A O 1
ATOM 703 N N . PRO A 1 94 ? 0.174 -4.540 11.654 1.00 92.50 94 PRO A N 1
ATOM 704 C CA . PRO A 1 94 ? 0.163 -3.599 12.765 1.00 92.50 94 PRO A CA 1
ATOM 705 C C . PRO A 1 94 ? 0.213 -2.150 12.272 1.00 92.50 94 PRO A C 1
ATOM 707 O O . PRO A 1 94 ? 0.925 -1.836 11.319 1.00 92.50 94 PRO A O 1
ATOM 710 N N . GLU A 1 95 ? -0.517 -1.269 12.954 1.00 89.06 95 GLU A N 1
ATOM 711 C CA . GLU A 1 95 ? -0.528 0.171 12.664 1.00 89.06 95 GLU A CA 1
ATOM 712 C C . GLU A 1 95 ? 0.871 0.781 12.792 1.00 89.06 95 GLU A C 1
ATOM 714 O O . GLU A 1 95 ? 1.283 1.578 11.961 1.00 89.06 95 GLU A O 1
ATOM 719 N N . ILE A 1 96 ? 1.621 0.370 13.817 1.00 86.44 96 ILE A N 1
ATOM 720 C CA . ILE A 1 96 ? 2.971 0.852 14.123 1.00 86.44 96 ILE A CA 1
ATOM 721 C C . ILE A 1 96 ? 3.969 -0.200 13.615 1.00 86.44 96 ILE A C 1
ATOM 723 O O . ILE A 1 96 ? 3.853 -1.366 14.004 1.00 86.44 96 ILE A O 1
ATOM 727 N N . PRO A 1 97 ? 4.959 0.161 12.773 1.00 87.75 97 PRO A N 1
ATOM 728 C CA . PRO A 1 97 ? 5.508 1.510 12.570 1.00 87.75 97 PRO A CA 1
ATOM 729 C C . PRO A 1 97 ? 4.952 2.292 11.362 1.00 87.75 97 PRO A C 1
ATOM 731 O O . PRO A 1 97 ? 5.608 3.222 10.901 1.00 87.75 97 PRO A O 1
ATOM 734 N N . GLY A 1 98 ? 3.794 1.922 10.812 1.00 90.06 98 GLY A N 1
ATOM 735 C CA . GLY A 1 98 ? 3.182 2.644 9.690 1.00 90.06 98 GLY A CA 1
ATOM 736 C C . GLY A 1 98 ? 3.833 2.349 8.341 1.00 90.06 98 GLY A C 1
ATOM 737 O O . GLY A 1 98 ? 3.962 3.246 7.509 1.00 90.06 98 GLY A O 1
ATOM 738 N N . PHE A 1 99 ? 4.299 1.112 8.137 1.00 92.81 99 PHE A N 1
ATOM 739 C CA . PHE A 1 99 ? 5.052 0.708 6.950 1.00 92.81 99 PHE A CA 1
ATOM 740 C C . PHE A 1 99 ? 4.691 -0.702 6.471 1.00 92.81 99 PHE A C 1
ATOM 742 O O . PHE A 1 99 ? 4.524 -1.620 7.276 1.00 92.81 99 PHE A O 1
ATOM 749 N N . TYR A 1 100 ? 4.64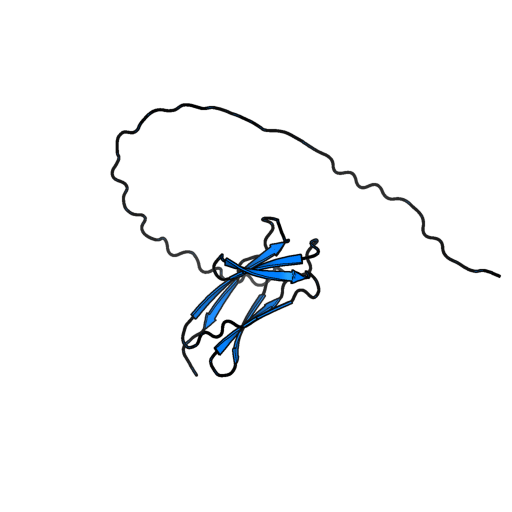7 -0.894 5.151 1.00 94.88 100 TYR A N 1
ATOM 750 C CA . TYR A 1 100 ? 4.479 -2.204 4.520 1.00 94.88 100 TYR A CA 1
ATOM 751 C C . TYR A 1 100 ? 5.138 -2.267 3.140 1.00 94.88 100 TYR A C 1
ATOM 753 O O . TYR A 1 100 ? 4.905 -1.400 2.303 1.00 94.88 100 TYR A O 1
ATOM 761 N N . THR A 1 101 ? 5.891 -3.337 2.869 1.00 95.75 101 THR A N 1
ATOM 762 C CA . THR A 1 101 ? 6.434 -3.618 1.531 1.00 95.75 101 THR A CA 1
ATOM 763 C C . THR A 1 101 ? 5.615 -4.696 0.830 1.00 95.75 101 THR A C 1
ATOM 765 O O . THR A 1 101 ? 5.583 -5.854 1.251 1.00 95.75 101 THR A O 1
ATOM 768 N N . ASP A 1 102 ? 5.029 -4.331 -0.303 1.00 95.38 102 ASP A N 1
ATOM 769 C CA . ASP A 1 102 ? 4.333 -5.233 -1.207 1.00 95.38 102 ASP A CA 1
ATOM 770 C C . ASP A 1 102 ? 5.273 -5.748 -2.306 1.00 95.38 102 ASP A C 1
ATOM 772 O O . ASP A 1 102 ? 5.699 -5.013 -3.204 1.00 95.38 102 ASP A O 1
ATOM 776 N N . HIS A 1 103 ? 5.577 -7.043 -2.253 1.00 95.19 103 HIS A N 1
ATOM 777 C CA . HIS A 1 103 ? 6.358 -7.739 -3.271 1.00 95.19 103 HIS A CA 1
ATOM 778 C C . HIS A 1 103 ? 5.419 -8.329 -4.325 1.00 95.19 103 HIS A C 1
ATOM 780 O O . HIS A 1 103 ? 4.922 -9.446 -4.189 1.00 95.19 103 HIS A O 1
ATOM 786 N N . ILE A 1 104 ? 5.185 -7.585 -5.404 1.00 94.75 104 ILE A N 1
ATOM 787 C CA . ILE A 1 104 ? 4.182 -7.951 -6.412 1.00 94.75 104 ILE A CA 1
ATOM 788 C C . ILE A 1 104 ? 4.680 -9.080 -7.323 1.00 94.75 104 ILE A C 1
ATOM 790 O O . ILE A 1 104 ? 3.885 -9.851 -7.855 1.00 94.75 104 ILE A O 1
ATOM 794 N N . GLY A 1 105 ? 5.991 -9.156 -7.568 1.00 92.00 105 GLY A N 1
ATOM 795 C CA . GLY A 1 105 ? 6.610 -10.192 -8.411 1.00 92.00 105 GLY A CA 1
ATOM 796 C C . GLY A 1 105 ? 6.358 -10.044 -9.921 1.00 92.00 105 GLY A C 1
ATOM 797 O O . GLY A 1 105 ? 7.032 -10.675 -10.735 1.00 92.00 105 GLY A O 1
ATOM 798 N N . ALA A 1 106 ? 5.427 -9.176 -10.321 1.00 92.50 106 ALA A N 1
ATOM 799 C CA . ALA A 1 106 ? 5.154 -8.856 -11.719 1.00 92.50 106 ALA A CA 1
ATOM 800 C C . ALA A 1 106 ? 6.336 -8.132 -12.382 1.00 92.50 106 ALA A C 1
ATOM 802 O O . ALA A 1 106 ? 7.090 -7.428 -11.716 1.00 92.50 106 ALA A O 1
ATOM 803 N N . LYS A 1 107 ? 6.478 -8.269 -13.703 1.00 93.00 107 LYS A N 1
ATOM 804 C CA . LYS A 1 107 ? 7.504 -7.587 -14.507 1.00 93.00 107 LYS A CA 1
ATOM 805 C C . LYS A 1 107 ? 6.858 -6.765 -15.621 1.00 93.00 107 LYS A C 1
ATOM 807 O O . LYS A 1 107 ? 5.729 -7.035 -16.023 1.00 93.00 107 LYS A O 1
ATOM 812 N N . GLY A 1 108 ? 7.613 -5.827 -16.187 1.00 91.31 108 GLY A N 1
ATOM 813 C CA . GLY A 1 108 ? 7.193 -5.053 -17.356 1.00 91.31 108 GLY A CA 1
ATOM 814 C C . GLY A 1 108 ? 6.427 -3.787 -16.983 1.00 91.31 108 GLY A C 1
ATOM 815 O O . GLY A 1 108 ? 6.926 -2.972 -16.211 1.00 91.31 108 GLY A O 1
ATOM 816 N N . ARG A 1 109 ? 5.257 -3.583 -17.598 1.00 92.62 109 ARG A N 1
ATOM 817 C CA . ARG A 1 109 ? 4.367 -2.454 -17.296 1.00 92.62 109 ARG A CA 1
ATOM 818 C C . ARG A 1 109 ? 3.317 -2.875 -16.275 1.00 92.62 109 ARG A C 1
ATOM 820 O O . ARG A 1 109 ? 2.844 -4.006 -16.312 1.00 92.62 109 ARG A O 1
ATOM 827 N N . GLY A 1 110 ? 2.934 -1.967 -15.386 1.00 91.69 110 GLY A N 1
ATOM 828 C CA . GLY A 1 110 ? 1.900 -2.232 -14.387 1.00 91.69 110 GLY A CA 1
ATOM 829 C C . GLY A 1 110 ? 1.383 -0.956 -13.744 1.00 91.69 110 GLY A C 1
ATOM 830 O O . GLY A 1 110 ? 2.071 0.060 -13.711 1.00 91.69 110 GLY A O 1
ATOM 831 N N . THR A 1 111 ? 0.152 -0.989 -13.251 1.00 93.00 111 THR A N 1
ATOM 832 C CA . THR A 1 111 ? -0.428 0.091 -12.447 1.00 93.00 111 THR A CA 1
ATOM 833 C C . THR A 1 111 ? -1.113 -0.526 -11.240 1.00 93.00 111 THR A C 1
ATOM 835 O O . THR A 1 111 ? -1.842 -1.507 -11.380 1.00 93.00 111 THR A O 1
ATOM 838 N N . TYR A 1 112 ? -0.851 0.040 -10.066 1.00 93.50 112 TYR A N 1
ATOM 839 C CA . TYR A 1 112 ? -1.370 -0.449 -8.797 1.00 93.50 112 TYR A CA 1
ATOM 840 C C . TYR A 1 112 ? -1.921 0.712 -7.989 1.00 93.50 112 TYR A C 1
ATOM 842 O O . TYR A 1 112 ? -1.221 1.699 -7.760 1.00 93.50 112 TYR A O 1
ATOM 850 N N . THR A 1 113 ? -3.166 0.580 -7.553 1.00 93.19 113 THR A N 1
ATOM 851 C CA . THR A 1 113 ? -3.814 1.529 -6.653 1.00 93.19 113 THR A CA 1
ATOM 852 C C . THR A 1 113 ? -3.844 0.936 -5.256 1.00 93.19 113 THR A C 1
ATOM 854 O O . THR A 1 113 ? -4.319 -0.184 -5.069 1.00 93.19 113 THR A O 1
ATOM 857 N N . TYR A 1 114 ? -3.341 1.686 -4.285 1.00 94.38 114 TYR A N 1
ATOM 858 C CA . TYR A 1 114 ? -3.294 1.294 -2.888 1.00 94.38 114 TYR A CA 1
ATOM 859 C C . TYR A 1 114 ? -4.243 2.125 -2.051 1.00 94.38 114 TYR A C 1
ATOM 861 O O . TYR A 1 114 ? -4.387 3.331 -2.263 1.00 94.38 114 TYR A O 1
ATOM 869 N N . LYS A 1 115 ? -4.837 1.455 -1.070 1.00 91.00 115 LYS A N 1
ATOM 870 C CA . LYS A 1 115 ? -5.651 2.046 -0.016 1.00 91.00 115 LYS A CA 1
ATOM 871 C C . LYS A 1 115 ? -5.316 1.344 1.291 1.00 91.00 115 LYS A C 1
ATOM 873 O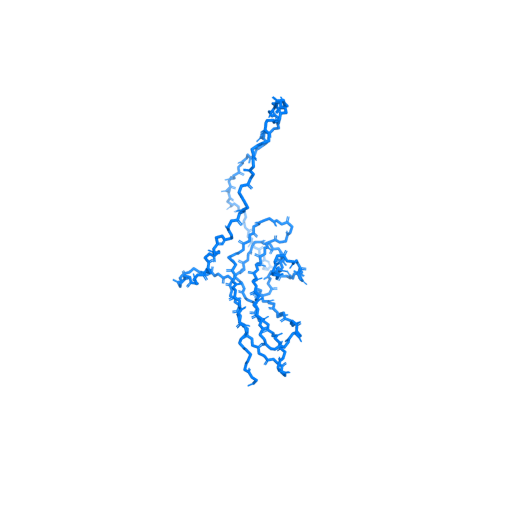 O . LYS A 1 115 ? -5.186 0.125 1.306 1.00 91.00 115 LYS A O 1
ATOM 878 N N . VAL A 1 116 ? -5.199 2.099 2.372 1.00 91.19 116 VAL A N 1
ATOM 879 C CA . VAL A 1 116 ? -5.002 1.555 3.720 1.00 91.19 116 VAL A CA 1
ATOM 880 C C . VAL A 1 116 ? -6.201 1.972 4.562 1.00 91.19 116 VAL A C 1
ATOM 882 O O . VAL A 1 116 ? -6.625 3.125 4.472 1.00 91.19 116 VAL A O 1
ATOM 885 N N . CYS A 1 117 ? -6.771 1.044 5.323 1.00 90.62 117 CYS A N 1
ATOM 886 C CA . CYS A 1 117 ? -7.935 1.286 6.173 1.00 90.62 117 CYS A CA 1
ATOM 887 C C . CYS A 1 117 ? -7.692 0.782 7.590 1.00 90.62 117 CYS A C 1
ATOM 889 O O . CYS A 1 117 ? -7.011 -0.222 7.763 1.00 90.62 117 CYS A O 1
ATOM 891 N N . GLU A 1 118 ? -8.273 1.434 8.595 1.00 89.50 118 GLU A N 1
ATOM 892 C CA . GLU A 1 118 ? -8.273 0.913 9.964 1.00 89.50 118 GLU A CA 1
ATOM 893 C C . GLU A 1 118 ? -9.005 -0.440 9.988 1.00 89.50 118 GLU A C 1
ATOM 895 O O . GLU A 1 118 ? -10.112 -0.563 9.444 1.00 89.50 118 GLU A O 1
ATOM 900 N N . ALA A 1 119 ? -8.388 -1.463 10.588 1.00 88.19 119 ALA A N 1
ATOM 901 C CA . ALA A 1 119 ? -8.838 -2.845 10.443 1.00 88.19 119 ALA A CA 1
ATOM 902 C C . ALA A 1 119 ? -10.288 -3.053 10.907 1.00 88.19 119 ALA A C 1
ATOM 904 O O . ALA A 1 119 ? -10.680 -2.642 12.002 1.00 88.19 119 ALA A O 1
ATOM 905 N N . GLY A 1 120 ? -11.085 -3.726 10.072 1.00 79.94 120 GLY A N 1
ATOM 906 C CA . GLY A 1 120 ? -12.498 -4.001 10.362 1.00 79.94 120 GLY A CA 1
ATOM 907 C C . GLY A 1 120 ? -13.425 -2.782 10.264 1.00 79.94 120 GLY A C 1
ATOM 908 O O . GLY A 1 120 ? -14.589 -2.866 10.658 1.00 79.94 120 GLY A O 1
ATOM 909 N N . THR A 1 121 ? -12.941 -1.660 9.727 1.00 82.69 121 THR A N 1
ATOM 910 C CA . THR A 1 121 ? -13.733 -0.448 9.494 1.00 82.69 121 THR A CA 1
ATOM 911 C C . THR A 1 121 ? -13.755 -0.069 8.009 1.00 82.69 121 THR A C 1
ATOM 913 O O . THR A 1 121 ? -13.109 -0.691 7.169 1.00 82.69 121 THR A O 1
ATOM 916 N N . GLN A 1 122 ? -14.505 0.986 7.676 1.00 79.69 122 GLN A N 1
ATOM 917 C CA . GLN A 1 122 ? -14.432 1.655 6.371 1.00 79.69 122 GLN A CA 1
ATOM 918 C C . GLN A 1 122 ? -13.663 2.985 6.443 1.00 79.69 122 GLN A C 1
ATOM 920 O O . GLN A 1 122 ? -13.726 3.786 5.510 1.00 79.69 122 GLN A O 1
ATOM 925 N N . ASN A 1 123 ? -12.961 3.243 7.552 1.00 84.88 123 ASN A N 1
ATOM 926 C CA . ASN A 1 123 ? -12.157 4.442 7.720 1.00 84.88 123 ASN A CA 1
ATOM 927 C C . ASN A 1 123 ? -10.807 4.233 7.029 1.00 84.88 123 ASN A C 1
ATOM 929 O O . ASN A 1 123 ? -9.983 3.446 7.488 1.00 84.88 123 ASN A O 1
ATOM 933 N N . CYS A 1 124 ? -10.606 4.899 5.894 1.00 85.88 124 CYS A N 1
ATOM 934 C CA . CYS A 1 124 ? -9.434 4.705 5.051 1.00 85.88 124 CYS A CA 1
ATOM 935 C C . CYS A 1 124 ? -8.663 6.003 4.833 1.00 85.88 124 CYS A C 1
ATOM 937 O O . CYS A 1 124 ? -9.244 7.081 4.690 1.00 85.88 124 CYS A O 1
ATOM 939 N N . TYR A 1 125 ? -7.344 5.871 4.711 1.00 85.00 125 TYR A N 1
ATOM 940 C CA . TYR A 1 125 ? -6.488 6.922 4.178 1.00 85.00 125 TYR A CA 1
ATOM 941 C C . TYR A 1 125 ? -6.796 7.166 2.691 1.00 85.00 125 TYR A C 1
ATOM 943 O O . TYR A 1 125 ? -7.543 6.428 2.042 1.00 85.00 125 TYR A O 1
ATOM 951 N N . ASN A 1 126 ? -6.204 8.220 2.129 1.00 83.38 126 ASN A N 1
ATOM 952 C CA . ASN A 1 126 ? -6.307 8.507 0.701 1.00 83.38 126 ASN A CA 1
ATOM 953 C C . ASN A 1 126 ? -5.775 7.348 -0.148 1.00 83.38 126 ASN A C 1
ATOM 955 O O . ASN A 1 126 ? -4.837 6.655 0.237 1.00 83.38 126 ASN A O 1
ATOM 959 N N . GLU A 1 127 ? -6.315 7.213 -1.354 1.00 89.06 127 GLU A N 1
ATOM 960 C CA . GLU A 1 127 ? -5.774 6.280 -2.333 1.00 89.06 127 GLU A CA 1
ATOM 961 C C . GLU A 1 127 ? -4.538 6.867 -3.021 1.00 89.06 127 GLU A C 1
ATOM 963 O O . GLU A 1 127 ? -4.448 8.075 -3.273 1.00 89.06 127 GLU A O 1
ATOM 968 N N . VAL A 1 128 ? -3.579 6.002 -3.341 1.00 89.44 128 VAL A N 1
ATOM 969 C CA . VAL A 1 128 ? -2.374 6.350 -4.104 1.00 89.44 128 VAL A CA 1
ATOM 970 C C . VAL A 1 128 ? -2.194 5.381 -5.255 1.00 89.44 128 VAL A C 1
ATOM 972 O O . VAL A 1 128 ? -2.475 4.196 -5.129 1.00 89.44 128 VAL A O 1
ATOM 975 N N . THR A 1 129 ? -1.742 5.879 -6.404 1.00 90.88 129 THR A N 1
ATOM 976 C CA . THR A 1 129 ? -1.534 5.048 -7.596 1.00 90.88 129 THR A CA 1
ATOM 977 C C . THR A 1 129 ? -0.073 5.075 -8.011 1.00 90.88 129 THR A C 1
ATOM 979 O O . THR A 1 129 ? 0.485 6.140 -8.261 1.00 90.88 129 THR A O 1
ATOM 982 N N . VAL A 1 130 ? 0.522 3.891 -8.131 1.00 90.69 130 VAL A N 1
ATOM 983 C CA . VAL A 1 130 ? 1.896 3.674 -8.584 1.00 90.69 130 VAL A CA 1
ATOM 984 C C . VAL A 1 130 ? 1.867 3.101 -9.994 1.00 90.69 130 VAL A C 1
ATOM 986 O O . VAL A 1 130 ? 1.108 2.174 -10.283 1.00 90.69 130 VAL A O 1
ATOM 989 N N . ARG A 1 131 ? 2.705 3.642 -10.879 1.00 92.75 131 ARG A N 1
ATOM 990 C CA . ARG A 1 131 ? 2.844 3.179 -12.262 1.00 92.75 131 ARG A CA 1
ATOM 991 C C . ARG A 1 131 ? 4.270 2.712 -12.511 1.00 92.75 131 ARG A C 1
ATOM 993 O O . ARG A 1 131 ? 5.221 3.391 -12.146 1.00 92.75 131 ARG A O 1
ATOM 1000 N N . PHE A 1 132 ? 4.391 1.554 -13.144 1.00 89.81 132 PHE A N 1
ATOM 1001 C CA . PHE A 1 132 ? 5.647 0.981 -13.597 1.00 89.81 132 PHE A CA 1
ATOM 1002 C C . PHE A 1 132 ? 5.699 1.058 -15.114 1.00 89.81 132 PHE A C 1
ATOM 1004 O O . PHE A 1 132 ? 4.903 0.416 -15.806 1.00 89.81 132 PHE A O 1
ATOM 1011 N N . ASP A 1 133 ? 6.657 1.820 -15.629 1.00 86.00 133 ASP A N 1
ATOM 1012 C CA . ASP A 1 133 ? 6.972 1.827 -17.048 1.00 86.00 133 ASP A CA 1
ATOM 1013 C C . ASP A 1 133 ? 7.904 0.668 -17.393 1.00 86.00 133 ASP A C 1
ATOM 1015 O O . ASP A 1 133 ? 8.784 0.286 -16.621 1.00 86.00 133 ASP A O 1
ATOM 1019 N N . GLY A 1 134 ? 7.701 0.073 -18.565 1.00 72.25 134 GLY A N 1
ATOM 1020 C CA . GLY A 1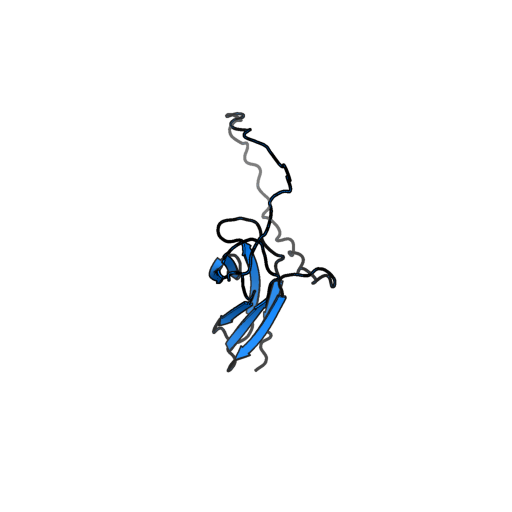 134 ? 8.481 -1.062 -19.049 1.00 72.25 134 GLY A CA 1
ATOM 1021 C C . GLY A 1 134 ? 9.866 -0.632 -19.526 1.00 72.25 134 GLY A C 1
ATOM 1022 O O . GLY A 1 134 ? 10.107 -0.630 -20.724 1.00 72.25 134 GLY A O 1
ATOM 1023 N N . GLY A 1 135 ? 10.747 -0.241 -18.606 1.00 65.62 135 GLY A N 1
ATOM 1024 C CA . GLY A 1 135 ? 12.179 -0.026 -18.837 1.00 65.62 135 GLY A CA 1
ATOM 1025 C C . GLY A 1 135 ? 12.988 -0.824 -17.819 1.00 65.62 135 GLY A C 1
ATOM 1026 O O . GLY A 1 135 ? 12.681 -0.752 -16.625 1.00 65.62 135 GLY A O 1
ATOM 1027 N N . GLY A 1 136 ? 13.897 -1.668 -18.312 1.00 53.91 136 GLY A N 1
ATOM 1028 C CA . GLY A 1 136 ? 14.734 -2.586 -17.529 1.00 53.91 136 GLY A CA 1
ATOM 1029 C C . GLY A 1 136 ? 15.854 -1.890 -16.779 1.00 53.91 136 GLY A C 1
ATOM 1030 O O . GLY A 1 136 ? 16.333 -0.856 -17.288 1.00 53.91 136 GLY A O 1
#

pLDDT: mean 72.26, std 22.77, range [31.02, 96.19]

Foldseek 3Di:
DDDDDDDDDDDDDDDDDDDDDDDDDDDDDDDDDDDDDDDDPDPDPQDDPDPDDQFKDWDWDADVQFIKIKIFHDQDPAQWKFKDKPNHGPDIGGSPPRIDMDRPRDGAWDKIKIWIARPPDPHITDIDMDIDHGDD

Secondary structure (DSSP, 8-state):
-----------------------------PPP-----------PPP----TTS---EEEEEEETTEEEEEEE----SSSEEEEEETTEEEEEEESTT-EEEEEEEEESSEEEEEEEEETTSS-BPPPEEEEE-S--

Radius of gyration: 23.53 Å; chains: 1; bounding box: 60×30×76 Å

Sequence (136 aa):
MIKRTAKNIRAHIHWAAGIFVLLVLLAIPLLPATVTPAPTATPTPTPIPTPGQIRLTANGYKVKGQHTVDLTWPEGTSSNVDVYRNGVLIATVPEIPGFYTDHIGAKGRGTYTYKVCEAGTQNCYNEVTVRFDGGG